Protein AF-A0A0A2EXR6-F1 (afdb_monomer)

Nearest PDB structures (foldseek):
  7nkh-assembly1_G  TM=6.505E-01  e=2.644E+00  Mycolicibacterium smegmatis MC2 155
  6grj-assembly1_F  TM=7.243E-01  e=4.387E+00  Aeromonas hydrophila

Foldseek 3Di:
DDFDPVLVVLLVVLVVQLVQLVVQLDDQDDPDPVDHRCCNVPCSNPPVSVVSNVVSVVSNVCSVVVRPPDD

Solvent-accessible surface area (backbone atoms only — not comparable to full-atom values): 3981 Å² total; per-residue (Å²): 137,86,78,57,70,67,45,56,52,42,38,53,52,16,51,51,36,31,52,50,11,56,58,46,46,58,73,43,76,51,95,44,95,90,49,88,47,74,62,51,71,32,60,56,38,68,48,50,12,51,51,43,24,50,51,13,51,53,42,33,53,47,35,60,69,65,62,79,74,83,126

Mean predicted aligned error: 7.63 Å

Radius of gyration: 17.28 Å; Cα contacts (8 Å, |Δi|>4): 65; chains: 1; bounding box: 43×12×47 Å

Secondary structure (DSSP, 8-state):
----HHHHHHHHHHHHHHHHHHHHH-----SSTTS--GGGG-HIIIIIHHHHHHHHHHHHHHHHHT-----

pLDDT: mean 82.0, std 14.37, range [39.59, 96.62]

Sequence (71 aa):
MTYSKYNYLLVALSVAIIIVGFALMSGGGSTDPETFNPEIFSTRRIVVAPIVCLSGFLLMIYAILASPKRK

Structure (mmCIF, N/CA/C/O backbone):
data_AF-A0A0A2EXR6-F1
#
_entry.id   AF-A0A0A2EXR6-F1
#
loop_
_atom_site.group_PDB
_atom_site.id
_atom_site.type_symbol
_atom_site.label_atom_id
_atom_site.label_alt_id
_atom_site.label_comp_id
_atom_site.label_asym_id
_atom_site.label_entity_id
_atom_site.label_seq_id
_atom_site.pdbx_PDB_ins_code
_atom_site.Cartn_x
_atom_site.Cartn_y
_atom_site.Cartn_z
_atom_site.occupancy
_atom_site.B_iso_or_equiv
_atom_site.auth_seq_id
_atom_site.auth_comp_id
_atom_site.auth_asym_id
_atom_site.auth_atom_id
_atom_site.pdbx_PDB_model_num
ATOM 1 N N . MET A 1 1 ? -9.085 5.383 26.209 1.00 45.62 1 MET A N 1
ATOM 2 C CA . MET A 1 1 ? -8.849 4.998 24.799 1.00 45.62 1 MET A CA 1
ATOM 3 C C . MET A 1 1 ? -8.904 3.476 24.701 1.00 45.62 1 MET A C 1
ATOM 5 O O . MET A 1 1 ? -7.872 2.824 24.745 1.00 45.62 1 MET A O 1
ATOM 9 N N . THR A 1 2 ? -10.099 2.885 24.648 1.00 39.59 2 THR A N 1
ATOM 10 C CA . THR A 1 2 ? -10.234 1.423 24.523 1.00 39.59 2 THR A CA 1
ATOM 11 C C . THR A 1 2 ? -10.538 1.109 23.068 1.00 39.59 2 THR A C 1
ATOM 13 O O . THR A 1 2 ? -11.692 1.032 22.657 1.00 39.59 2 THR A O 1
ATOM 16 N N . TYR A 1 3 ? -9.481 1.038 22.262 1.00 55.81 3 TYR A N 1
ATOM 17 C CA . TYR A 1 3 ? -9.571 0.650 20.861 1.00 55.81 3 TYR A CA 1
ATOM 18 C C . TYR A 1 3 ? -10.034 -0.808 20.788 1.00 55.81 3 TYR A C 1
ATOM 20 O O . TYR A 1 3 ? -9.375 -1.704 21.314 1.00 55.81 3 TYR A O 1
ATOM 28 N N . SER A 1 4 ? -11.191 -1.053 20.173 1.00 63.00 4 SER A N 1
ATOM 29 C CA . SER A 1 4 ? -11.658 -2.415 19.914 1.00 63.00 4 SER A CA 1
ATOM 30 C C . SER A 1 4 ? -10.611 -3.150 19.069 1.00 63.00 4 SER A C 1
ATOM 32 O O . SER A 1 4 ? -10.193 -2.635 18.031 1.00 63.00 4 SER A O 1
ATOM 34 N N . LYS A 1 5 ? -10.184 -4.351 19.495 1.00 66.31 5 LYS A N 1
ATOM 35 C CA . LYS A 1 5 ? -9.156 -5.166 18.807 1.00 66.31 5 LYS A CA 1
ATOM 36 C C . LYS A 1 5 ? -9.457 -5.365 17.311 1.00 66.31 5 LYS A C 1
ATOM 38 O O . LYS A 1 5 ? -8.537 -5.456 16.505 1.00 66.31 5 LYS A O 1
ATOM 43 N N . TYR A 1 6 ? -10.741 -5.364 16.945 1.00 69.31 6 TYR A N 1
ATOM 44 C CA . TYR A 1 6 ? -11.210 -5.444 15.560 1.00 69.31 6 TYR A CA 1
ATOM 45 C C . TYR A 1 6 ? -10.766 -4.261 14.687 1.00 69.31 6 TYR A C 1
ATOM 47 O O . TYR A 1 6 ? -10.384 -4.462 13.538 1.00 69.31 6 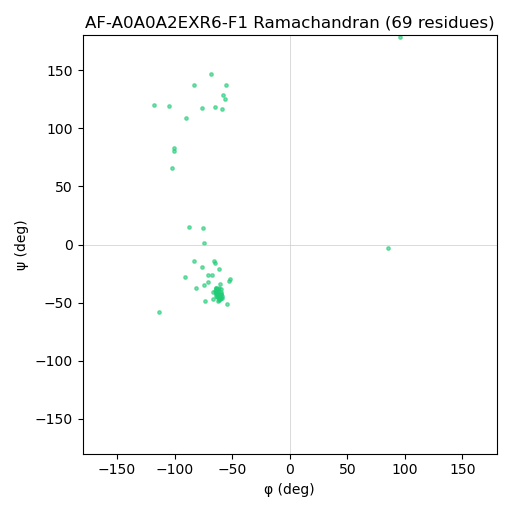TYR A O 1
ATOM 55 N N . ASN A 1 7 ? -10.754 -3.040 15.223 1.00 76.12 7 ASN A N 1
ATOM 56 C CA . ASN A 1 7 ? -10.369 -1.859 14.445 1.00 76.12 7 ASN A CA 1
ATOM 57 C C . ASN A 1 7 ? -8.857 -1.817 14.223 1.00 76.12 7 ASN A C 1
ATOM 59 O O . ASN A 1 7 ? -8.402 -1.432 13.151 1.00 76.12 7 ASN A O 1
ATOM 63 N N . TYR A 1 8 ? -8.077 -2.283 15.202 1.00 83.31 8 TYR A N 1
ATOM 64 C CA . TYR A 1 8 ? -6.628 -2.397 15.051 1.00 83.31 8 TYR A CA 1
ATOM 65 C C . TYR A 1 8 ? -6.245 -3.410 13.964 1.00 83.31 8 TYR A C 1
ATOM 67 O O . TYR A 1 8 ? -5.334 -3.157 13.181 1.00 83.31 8 TYR A O 1
ATOM 75 N N . LEU A 1 9 ? -6.986 -4.519 13.858 1.00 86.44 9 LEU A N 1
ATOM 76 C CA . LEU A 1 9 ? -6.797 -5.500 12.787 1.00 86.44 9 LEU A CA 1
ATOM 77 C C . LEU A 1 9 ? -7.099 -4.903 11.401 1.00 86.44 9 LEU A C 1
ATOM 79 O O . LEU A 1 9 ? -6.333 -5.122 10.467 1.00 86.44 9 LEU A O 1
ATOM 83 N N . LEU A 1 10 ? -8.176 -4.117 11.268 1.00 88.25 10 LEU A N 1
ATOM 84 C CA . LEU A 1 10 ? -8.522 -3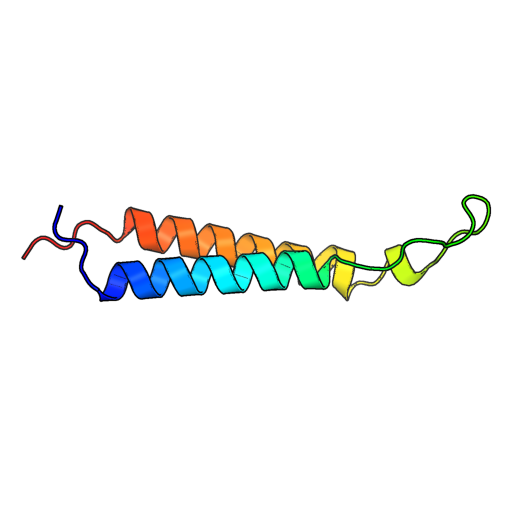.436 10.012 1.00 88.25 10 LEU A CA 1
ATOM 85 C C . LEU A 1 10 ? -7.475 -2.390 9.610 1.00 88.25 10 LEU A C 1
ATOM 87 O O . LEU A 1 10 ? -7.114 -2.298 8.437 1.00 88.25 10 LEU A O 1
ATOM 91 N N . VAL A 1 11 ? -6.947 -1.637 10.577 1.00 90.69 11 VAL A N 1
ATOM 92 C CA . VAL A 1 11 ? -5.837 -0.701 10.349 1.00 90.69 11 VAL A CA 1
ATOM 93 C C . VAL A 1 11 ? -4.587 -1.457 9.896 1.00 90.69 11 VAL A C 1
ATOM 95 O O . VAL A 1 11 ? -4.007 -1.100 8.874 1.00 90.69 11 VAL A O 1
ATOM 98 N N . ALA A 1 12 ? -4.204 -2.538 10.582 1.00 92.50 12 ALA A N 1
ATOM 99 C CA . ALA A 1 12 ? -3.044 -3.351 10.211 1.00 92.50 12 ALA A CA 1
ATOM 100 C C . ALA A 1 12 ? -3.179 -3.955 8.801 1.00 92.50 12 ALA A C 1
ATOM 102 O O . ALA A 1 12 ? -2.227 -3.923 8.020 1.00 92.50 12 ALA A O 1
ATOM 103 N N . LEU A 1 13 ? -4.372 -4.438 8.442 1.00 94.00 13 LEU A N 1
ATOM 104 C CA . LEU A 1 13 ? -4.667 -4.928 7.096 1.00 94.00 13 LEU A CA 1
ATOM 105 C C . LEU A 1 13 ? -4.528 -3.815 6.047 1.00 94.00 13 LEU A C 1
ATOM 107 O O . LEU A 1 13 ? -3.930 -4.027 4.995 1.00 94.00 13 LEU A O 1
ATOM 111 N N . SER A 1 14 ? -5.031 -2.618 6.350 1.00 93.69 14 SER A N 1
ATOM 112 C CA . SER A 1 14 ? -4.932 -1.461 5.454 1.00 93.69 14 SER A CA 1
ATOM 113 C C . SER A 1 14 ? -3.473 -1.065 5.211 1.00 93.69 14 SER A C 1
ATOM 115 O O . SER A 1 14 ? -3.080 -0.835 4.069 1.00 93.69 14 SER A O 1
ATOM 117 N N . VAL A 1 15 ? -2.638 -1.072 6.259 1.00 95.31 15 VAL A N 1
ATOM 118 C CA . VAL A 1 15 ? -1.184 -0.854 6.139 1.00 95.31 15 VAL A CA 1
ATOM 119 C C . VAL A 1 15 ? -0.541 -1.914 5.245 1.00 95.31 15 VAL A C 1
ATOM 121 O O . VAL A 1 15 ? 0.233 -1.565 4.357 1.00 95.31 15 VAL A O 1
ATOM 124 N N . ALA A 1 16 ? -0.877 -3.193 5.432 1.00 96.62 16 ALA A N 1
ATOM 125 C CA . ALA A 1 16 ? -0.331 -4.271 4.610 1.00 96.62 16 ALA A CA 1
ATOM 126 C C . ALA A 1 16 ? -0.668 -4.085 3.119 1.00 96.62 16 ALA A C 1
ATOM 128 O O . ALA A 1 16 ? 0.210 -4.233 2.271 1.00 96.62 16 ALA A O 1
ATOM 129 N N . ILE A 1 17 ? -1.903 -3.688 2.794 1.00 96.00 17 ILE A N 1
ATOM 130 C CA . ILE A 1 17 ? -2.331 -3.417 1.412 1.00 96.00 17 ILE A CA 1
ATOM 131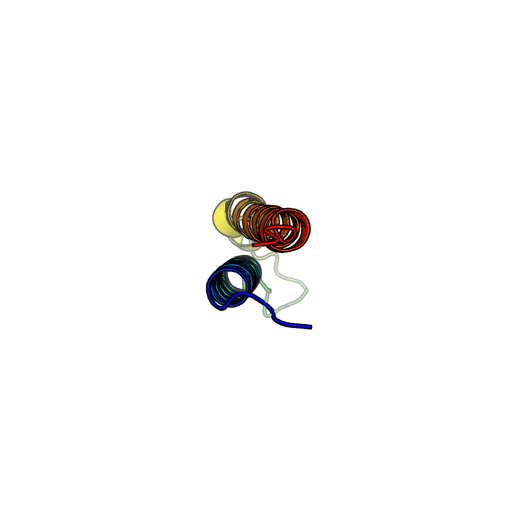 C C . ILE A 1 17 ? -1.561 -2.233 0.812 1.00 96.00 17 ILE A C 1
ATOM 133 O O . ILE A 1 17 ? -1.118 -2.311 -0.334 1.00 96.00 17 ILE A O 1
ATOM 137 N N . ILE A 1 18 ? -1.349 -1.160 1.580 1.00 95.94 18 ILE A N 1
ATOM 138 C CA . ILE A 1 18 ? -0.565 0.003 1.137 1.00 95.94 18 ILE A CA 1
ATOM 139 C C . ILE A 1 18 ? 0.886 -0.4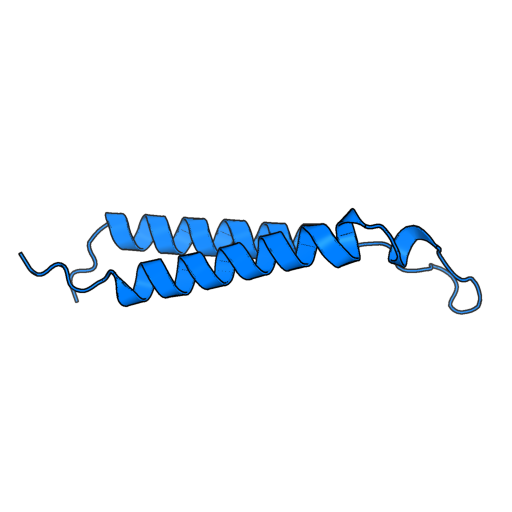05 0.844 1.00 95.94 18 ILE A C 1
ATOM 141 O O . ILE A 1 18 ? 1.418 -0.058 -0.210 1.00 95.94 18 ILE A O 1
ATOM 145 N N . ILE A 1 19 ? 1.511 -1.188 1.731 1.00 96.44 19 ILE A N 1
ATOM 146 C CA . ILE A 1 19 ? 2.876 -1.704 1.536 1.00 96.44 19 ILE A CA 1
ATOM 147 C C . ILE A 1 19 ? 2.958 -2.538 0.255 1.00 96.44 19 ILE A C 1
ATOM 149 O O . ILE A 1 19 ? 3.880 -2.351 -0.537 1.00 96.44 19 ILE A O 1
ATOM 153 N N . VAL A 1 20 ? 1.983 -3.418 0.015 1.00 95.38 20 VAL A N 1
ATOM 154 C CA . VAL A 1 20 ? 1.910 -4.203 -1.224 1.00 95.38 20 VAL A CA 1
ATOM 155 C C . VAL A 1 20 ? 1.758 -3.289 -2.441 1.00 95.38 20 VAL A C 1
ATOM 157 O O . VAL A 1 20 ? 2.460 -3.487 -3.427 1.00 95.38 20 VAL A O 1
ATOM 160 N N . GLY A 1 21 ? 0.907 -2.262 -2.374 1.00 93.31 21 GLY A N 1
ATOM 161 C CA . GLY A 1 21 ? 0.752 -1.263 -3.433 1.00 93.31 21 GLY A CA 1
ATOM 162 C C . GLY A 1 21 ? 2.081 -0.605 -3.807 1.00 93.31 21 GLY A C 1
ATOM 163 O O . GLY A 1 21 ? 2.474 -0.641 -4.971 1.00 93.31 21 GLY A O 1
ATOM 164 N N . PHE A 1 22 ? 2.827 -0.098 -2.824 1.00 93.25 22 PHE A N 1
ATOM 165 C CA . PHE A 1 22 ? 4.155 0.480 -3.058 1.00 93.25 22 PHE A CA 1
ATOM 166 C C . PHE A 1 22 ? 5.175 -0.543 -3.569 1.00 93.25 22 PHE A C 1
ATOM 168 O O . PHE A 1 22 ? 5.943 -0.240 -4.482 1.00 93.25 22 PHE A O 1
ATOM 175 N N . ALA A 1 23 ? 5.165 -1.770 -3.047 1.00 92.56 23 ALA A N 1
ATOM 176 C CA . ALA A 1 23 ? 6.046 -2.830 -3.527 1.00 92.56 23 ALA A CA 1
ATOM 177 C C . ALA A 1 23 ? 5.771 -3.175 -5.000 1.00 92.56 23 ALA A C 1
ATOM 179 O O . ALA A 1 23 ? 6.706 -3.386 -5.771 1.00 92.56 23 ALA A O 1
ATOM 180 N N . LEU A 1 24 ? 4.506 -3.173 -5.427 1.00 89.75 24 LEU A N 1
ATOM 181 C CA . LEU A 1 24 ? 4.123 -3.391 -6.823 1.00 89.75 24 LEU A CA 1
ATOM 182 C C . LEU A 1 24 ? 4.560 -2.249 -7.754 1.00 89.75 24 LEU A C 1
ATOM 184 O O . LEU A 1 24 ? 4.759 -2.506 -8.940 1.00 89.75 24 LEU A O 1
ATOM 188 N N . MET A 1 25 ? 4.723 -1.024 -7.240 1.00 89.06 25 MET A N 1
ATOM 189 C CA . MET A 1 25 ? 5.269 0.116 -7.994 1.00 89.06 25 MET A CA 1
ATOM 190 C C . MET A 1 25 ? 6.791 0.026 -8.161 1.00 89.06 25 MET A C 1
ATOM 192 O O . MET A 1 25 ? 7.342 0.678 -9.043 1.00 89.06 25 MET A O 1
ATOM 196 N N . SER A 1 26 ? 7.474 -0.775 -7.338 1.00 84.62 26 SER A N 1
ATOM 197 C CA . SER A 1 26 ? 8.928 -0.905 -7.404 1.00 84.62 26 SER A CA 1
ATOM 198 C C . SER A 1 26 ? 9.409 -1.613 -8.684 1.00 84.62 26 SER A C 1
ATOM 200 O O . SER A 1 26 ? 8.760 -2.508 -9.244 1.00 84.62 26 SER A O 1
ATOM 202 N N . GLY A 1 27 ? 10.585 -1.194 -9.157 1.00 79.00 27 GLY A N 1
ATOM 203 C CA . GLY A 1 27 ? 11.245 -1.715 -10.355 1.00 79.00 27 GLY A CA 1
ATOM 204 C C . GLY A 1 27 ? 10.981 -0.899 -11.625 1.00 79.00 27 GLY A C 1
ATOM 205 O O . GLY A 1 27 ? 10.270 0.098 -11.613 1.00 79.00 27 GLY A O 1
ATOM 206 N N . GLY A 1 28 ? 11.592 -1.320 -12.735 1.00 71.88 28 GLY A N 1
ATOM 207 C CA . GLY A 1 28 ? 11.554 -0.591 -14.010 1.00 71.88 28 GLY A CA 1
ATOM 208 C C . GLY A 1 28 ? 12.619 0.497 -14.120 1.00 71.88 28 GLY A C 1
ATOM 209 O O . GLY A 1 28 ? 12.759 1.100 -15.175 1.00 71.88 28 GLY A O 1
ATOM 210 N N . GLY A 1 29 ? 13.415 0.715 -13.070 1.00 70.56 29 GLY A N 1
ATOM 211 C CA . GLY A 1 29 ? 14.611 1.547 -13.165 1.00 70.56 29 GLY A CA 1
ATOM 212 C C . GLY A 1 29 ? 15.535 1.040 -14.274 1.00 70.56 29 GLY A C 1
ATOM 213 O O . GLY A 1 29 ? 15.714 -0.169 -14.433 1.00 70.56 29 GLY A O 1
ATOM 214 N N . SER A 1 30 ? 16.079 1.964 -15.061 1.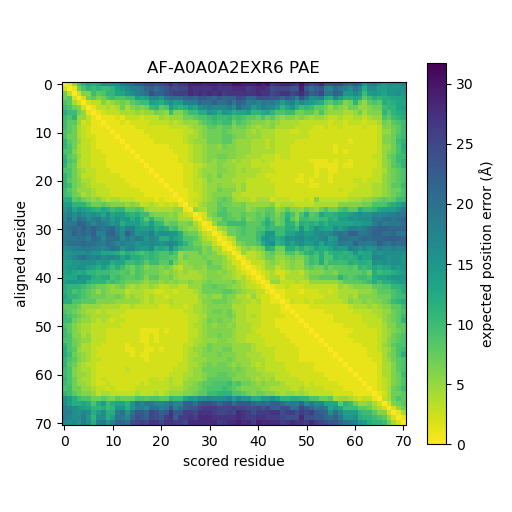00 68.19 30 SER A N 1
ATOM 215 C CA . SER A 1 30 ? 17.174 1.656 -15.974 1.00 68.19 30 SER A CA 1
ATOM 216 C C . SER A 1 30 ? 18.492 1.715 -15.210 1.00 68.19 30 SER A C 1
ATOM 218 O O . SER A 1 30 ? 18.694 2.620 -14.399 1.00 68.19 30 SER A O 1
ATOM 220 N N . THR A 1 31 ? 19.380 0.757 -15.459 1.00 71.81 31 THR A N 1
ATOM 221 C CA . THR A 1 31 ? 20.751 0.763 -14.933 1.00 71.81 31 THR A CA 1
ATOM 222 C C . THR A 1 31 ? 21.608 1.840 -15.600 1.00 71.81 31 THR A C 1
ATOM 224 O O . THR A 1 31 ? 22.530 2.345 -14.969 1.00 71.81 31 THR A O 1
ATOM 227 N N . ASP A 1 32 ? 21.261 2.225 -16.835 1.00 77.75 32 ASP A N 1
ATOM 228 C CA . ASP A 1 32 ? 21.942 3.252 -17.621 1.00 77.75 32 ASP A CA 1
ATOM 229 C C . ASP A 1 32 ? 20.978 4.419 -17.918 1.00 77.75 32 ASP A C 1
ATOM 231 O O . ASP A 1 32 ? 19.954 4.204 -18.576 1.00 77.75 32 ASP A O 1
ATOM 235 N N . PRO A 1 33 ? 21.274 5.659 -17.481 1.00 73.12 33 PRO A N 1
ATOM 236 C CA . PRO A 1 33 ? 20.379 6.811 -17.652 1.00 73.12 33 PRO A CA 1
ATOM 237 C C . PRO A 1 33 ? 20.077 7.167 -19.118 1.00 73.12 33 PRO A C 1
ATOM 239 O O . PRO A 1 33 ? 19.055 7.786 -19.396 1.00 73.12 33 PRO A O 1
ATOM 242 N N . GLU A 1 34 ? 20.932 6.737 -20.047 1.00 77.69 34 GLU A N 1
ATOM 243 C CA . GLU A 1 34 ? 20.780 6.920 -21.498 1.00 77.69 34 GLU A CA 1
ATOM 244 C C . GLU A 1 34 ? 19.867 5.858 -22.147 1.00 77.69 34 GLU A C 1
ATOM 246 O O . GLU A 1 34 ? 19.431 6.016 -23.286 1.00 77.69 34 GLU A O 1
ATOM 251 N N . THR A 1 35 ? 19.557 4.765 -21.438 1.00 72.56 35 THR A N 1
ATOM 252 C CA . THR A 1 35 ? 18.763 3.654 -21.979 1.00 72.56 35 THR A CA 1
ATOM 253 C C . THR A 1 35 ? 17.354 3.686 -21.406 1.00 72.56 35 THR A C 1
ATOM 255 O O . THR A 1 35 ? 17.140 3.559 -20.201 1.00 72.56 35 THR A O 1
ATOM 258 N N . PHE A 1 36 ? 16.361 3.838 -22.278 1.00 75.19 36 PHE A N 1
ATOM 259 C CA . PHE A 1 36 ? 14.961 3.819 -21.880 1.00 75.19 36 PHE A CA 1
ATOM 260 C C . PHE A 1 36 ? 14.492 2.381 -21.593 1.00 75.19 36 PHE A C 1
ATOM 262 O O . PHE A 1 36 ? 14.478 1.546 -22.497 1.00 75.19 36 PHE A O 1
ATOM 269 N N . ASN A 1 37 ? 14.081 2.088 -20.353 1.00 75.12 37 ASN A N 1
ATOM 270 C CA . ASN A 1 37 ? 13.517 0.784 -19.992 1.00 75.12 37 ASN A CA 1
ATOM 271 C C . ASN A 1 37 ? 11.983 0.788 -20.184 1.00 75.12 37 ASN A C 1
ATOM 273 O O . ASN A 1 37 ? 11.276 1.402 -19.381 1.00 75.12 37 ASN A O 1
ATOM 277 N N . PRO A 1 38 ? 11.424 0.090 -21.191 1.00 77.25 38 PRO A N 1
ATOM 278 C CA . PRO A 1 38 ? 9.982 0.083 -21.448 1.00 77.25 38 PRO A CA 1
ATOM 279 C C . PRO A 1 38 ? 9.164 -0.563 -20.322 1.00 77.25 38 PRO A C 1
ATOM 281 O O . PRO A 1 38 ? 7.957 -0.333 -20.230 1.00 77.25 38 PRO A O 1
ATOM 284 N N . GLU A 1 39 ? 9.792 -1.316 -19.414 1.00 76.69 39 GLU A N 1
ATOM 285 C CA . GLU A 1 39 ? 9.105 -1.893 -18.260 1.00 76.69 39 GLU A CA 1
ATOM 286 C C . GLU A 1 39 ? 8.587 -0.857 -17.251 1.00 76.69 39 GLU A C 1
ATOM 288 O O . GLU A 1 39 ? 7.764 -1.206 -16.392 1.00 76.69 39 GLU A O 1
ATOM 293 N N . ILE A 1 40 ? 9.020 0.408 -17.329 1.00 77.50 40 ILE A N 1
ATOM 294 C CA . ILE A 1 40 ? 8.409 1.481 -16.528 1.00 77.50 40 ILE A CA 1
ATOM 295 C C . ILE A 1 40 ? 6.925 1.637 -16.861 1.00 77.50 40 ILE A C 1
ATOM 297 O O . ILE A 1 40 ? 6.123 1.895 -15.968 1.00 77.50 40 ILE A O 1
ATOM 301 N N . PHE A 1 41 ? 6.549 1.408 -18.126 1.00 79.88 41 PHE A N 1
ATOM 302 C CA . PHE A 1 41 ? 5.178 1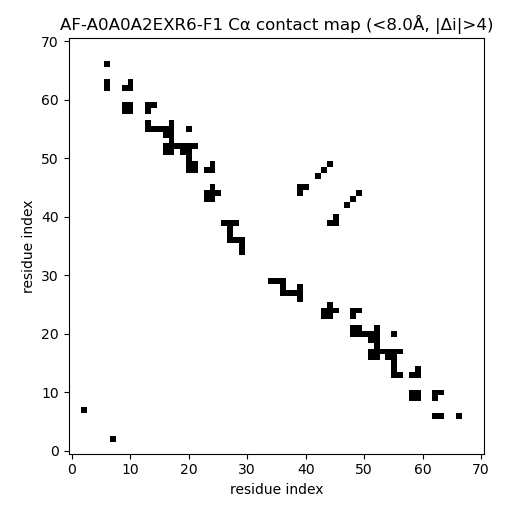.534 -18.618 1.00 79.88 41 PHE A CA 1
ATOM 303 C C . PHE A 1 41 ? 4.355 0.258 -18.444 1.00 79.88 41 PHE A C 1
ATOM 305 O O . PHE A 1 41 ? 3.276 0.118 -19.019 1.00 79.88 41 PHE A O 1
ATOM 312 N N . SER A 1 42 ? 4.825 -0.677 -17.617 1.00 83.38 42 SER A N 1
ATOM 313 C CA . SER A 1 42 ? 4.048 -1.861 -17.282 1.00 83.38 42 SER A CA 1
ATOM 314 C C . SER A 1 42 ? 2.692 -1.460 -16.697 1.00 83.38 42 SER A C 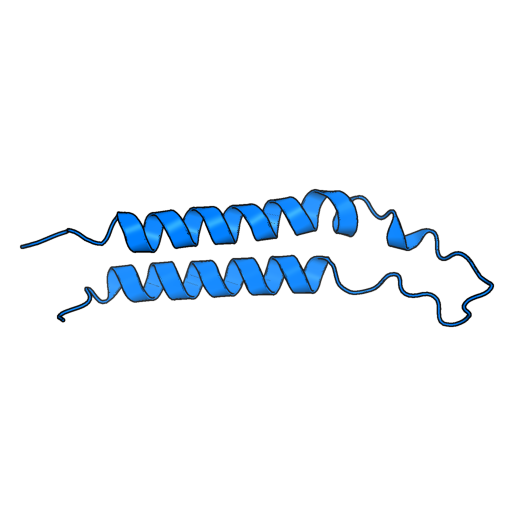1
ATOM 316 O O . SER A 1 42 ? 2.615 -0.759 -15.684 1.00 83.38 42 SER A O 1
ATOM 318 N N . THR A 1 43 ? 1.608 -1.972 -17.285 1.00 85.19 43 THR A N 1
ATOM 319 C CA . THR A 1 43 ? 0.233 -1.779 -16.794 1.00 85.19 43 THR A CA 1
ATOM 320 C C . THR A 1 43 ? 0.106 -2.167 -15.319 1.00 85.19 43 THR A C 1
ATOM 322 O O . THR A 1 43 ? -0.638 -1.546 -14.562 1.00 85.19 43 THR A O 1
ATOM 325 N N . ARG A 1 44 ? 0.900 -3.145 -14.864 1.00 88.06 44 ARG A N 1
ATOM 326 C CA . ARG A 1 44 ? 0.986 -3.527 -13.452 1.00 88.06 44 ARG A CA 1
ATOM 327 C C . ARG A 1 44 ? 1.472 -2.376 -12.563 1.00 88.06 44 ARG A C 1
ATOM 329 O O . ARG A 1 44 ? 0.902 -2.170 -11.500 1.00 88.06 44 ARG A O 1
ATOM 336 N N . ARG A 1 45 ? 2.506 -1.642 -12.979 1.00 86.75 45 ARG A N 1
ATOM 337 C CA . ARG A 1 45 ? 3.142 -0.581 -12.177 1.00 86.75 45 ARG A CA 1
ATOM 338 C C . ARG A 1 45 ? 2.382 0.739 -12.232 1.00 86.75 45 ARG A C 1
ATOM 340 O O . ARG A 1 45 ? 2.296 1.416 -11.217 1.00 86.75 45 ARG A O 1
ATOM 347 N N . ILE A 1 46 ? 1.820 1.089 -13.389 1.00 89.06 46 ILE A N 1
ATOM 348 C CA . ILE A 1 46 ? 1.150 2.385 -13.590 1.00 89.06 46 ILE A CA 1
ATOM 349 C C . ILE A 1 46 ? -0.345 2.332 -13.269 1.00 89.06 46 ILE A C 1
ATOM 351 O O . ILE A 1 46 ? -0.915 3.341 -12.870 1.00 89.06 46 ILE A O 1
ATOM 355 N N . VAL A 1 47 ? -0.993 1.174 -13.413 1.00 91.56 47 VAL A N 1
ATOM 356 C CA . VAL A 1 47 ? -2.449 1.060 -13.222 1.00 91.56 47 VAL A CA 1
ATOM 357 C C . VAL A 1 47 ? -2.775 0.206 -12.007 1.00 91.56 47 VAL A C 1
ATOM 359 O O . VAL A 1 47 ? -3.408 0.681 -11.068 1.00 91.56 47 VAL A O 1
ATOM 362 N N . VAL A 1 48 ? -2.312 -1.045 -11.981 1.00 92.94 48 VAL A N 1
ATOM 363 C CA . VAL A 1 48 ? -2.693 -1.984 -10.914 1.00 92.94 48 VAL A CA 1
ATOM 364 C C . VAL A 1 48 ? -2.134 -1.537 -9.563 1.00 92.94 48 VAL A C 1
ATOM 366 O O . VAL A 1 48 ? -2.871 -1.488 -8.582 1.00 92.94 48 VAL A O 1
ATOM 369 N N . ALA A 1 49 ? -0.854 -1.173 -9.501 1.00 93.69 49 ALA A N 1
ATOM 370 C CA . ALA A 1 49 ? -0.203 -0.815 -8.249 1.00 93.69 49 ALA A CA 1
ATOM 371 C C . ALA A 1 49 ? -0.804 0.449 -7.589 1.00 93.69 49 ALA A C 1
ATOM 373 O O . ALA A 1 49 ? -1.119 0.379 -6.396 1.00 93.69 49 ALA A O 1
ATOM 374 N N . PRO A 1 50 ? -1.086 1.553 -8.319 1.00 93.88 50 PRO A N 1
ATOM 375 C CA . PRO A 1 50 ? -1.777 2.708 -7.747 1.00 93.88 50 PRO A CA 1
ATOM 376 C C . PRO A 1 50 ? -3.205 2.406 -7.296 1.00 93.88 50 PRO A C 1
ATOM 378 O O . PRO A 1 50 ? -3.609 2.890 -6.243 1.00 93.88 50 PRO A O 1
ATOM 381 N N . ILE A 1 51 ? -3.956 1.575 -8.029 1.00 96.44 51 ILE A N 1
ATOM 382 C CA . ILE A 1 51 ? -5.311 1.166 -7.624 1.00 96.44 51 ILE A CA 1
ATOM 383 C C . ILE A 1 51 ? -5.266 0.377 -6.311 1.00 96.44 51 ILE A C 1
ATOM 385 O O . ILE A 1 51 ? -6.045 0.653 -5.397 1.00 96.44 51 ILE A O 1
ATOM 389 N N . VAL A 1 52 ? -4.329 -0.569 -6.184 1.00 95.69 52 VAL A N 1
ATOM 390 C CA . VAL A 1 52 ? -4.131 -1.341 -4.947 1.00 95.69 52 VAL A CA 1
ATOM 391 C C . VAL A 1 52 ? -3.763 -0.409 -3.792 1.00 95.69 52 VAL A C 1
ATOM 393 O O . VAL A 1 52 ? -4.383 -0.478 -2.731 1.00 95.69 52 VAL A O 1
ATOM 396 N N . CYS A 1 53 ? -2.826 0.515 -4.006 1.00 96.38 53 CYS A N 1
ATOM 397 C CA . CYS A 1 53 ? -2.414 1.481 -2.990 1.00 96.38 53 CYS A CA 1
ATOM 398 C C . CYS A 1 53 ? -3.583 2.383 -2.545 1.00 96.38 53 CYS A C 1
ATOM 400 O O . CYS A 1 53 ? -3.854 2.513 -1.350 1.00 96.38 53 CYS A O 1
ATOM 402 N N . LEU A 1 54 ? -4.347 2.924 -3.500 1.00 96.62 54 LEU A N 1
ATOM 403 C CA . LEU A 1 54 ? -5.530 3.744 -3.239 1.00 96.62 54 LEU A CA 1
ATOM 404 C C . LEU A 1 54 ? -6.593 2.974 -2.447 1.00 96.62 54 LEU A C 1
ATOM 406 O O . LEU A 1 54 ? -7.154 3.510 -1.493 1.00 96.62 54 LEU A O 1
ATOM 410 N N . SER A 1 55 ? -6.838 1.708 -2.793 1.00 96.62 55 SER A N 1
ATOM 411 C CA . SER A 1 55 ? -7.777 0.858 -2.053 1.00 96.62 55 SER A CA 1
ATOM 412 C C . SER A 1 55 ? -7.363 0.683 -0.586 1.00 96.62 55 SER A C 1
ATOM 414 O O . SER A 1 55 ? -8.211 0.754 0.303 1.00 96.62 55 SER A O 1
ATOM 416 N N . GLY A 1 56 ? -6.059 0.557 -0.317 1.00 95.31 56 GLY A N 1
ATOM 417 C CA . GLY A 1 56 ? -5.513 0.489 1.037 1.00 95.31 56 GLY A CA 1
ATOM 418 C C . GLY A 1 56 ? -5.734 1.780 1.828 1.00 95.31 56 GLY A C 1
ATOM 419 O O . GLY A 1 56 ? -6.126 1.725 2.993 1.00 95.31 56 GLY A O 1
ATOM 420 N N . PHE A 1 57 ? -5.574 2.947 1.196 1.00 95.62 57 PHE A N 1
ATOM 421 C CA . PHE A 1 57 ? -5.891 4.234 1.826 1.00 95.62 57 PHE A CA 1
ATOM 422 C C . PHE A 1 57 ? -7.389 4.408 2.099 1.00 95.62 57 PHE A C 1
ATOM 424 O O . PHE A 1 57 ? -7.760 4.873 3.176 1.00 95.62 57 PHE A O 1
ATOM 431 N N . LEU A 1 58 ? -8.263 4.000 1.176 1.00 95.50 58 LEU A N 1
ATOM 432 C CA . LEU A 1 58 ? -9.714 4.043 1.389 1.00 95.50 58 LEU A CA 1
ATOM 433 C C . LEU A 1 58 ? -10.143 3.128 2.544 1.00 95.50 58 LEU A C 1
ATOM 435 O O . LEU A 1 58 ? -10.941 3.536 3.389 1.00 95.50 58 LEU A O 1
ATOM 439 N N . LEU A 1 59 ? -9.573 1.923 2.625 1.00 93.25 59 LEU A N 1
ATOM 440 C CA . LEU A 1 59 ? -9.797 1.003 3.741 1.00 93.25 59 LEU A CA 1
ATOM 441 C C . LEU A 1 59 ? -9.269 1.563 5.065 1.00 93.25 59 LEU A C 1
ATOM 443 O O . LEU A 1 59 ? -9.947 1.431 6.082 1.00 93.25 59 LEU A O 1
ATOM 447 N N . MET A 1 60 ? -8.124 2.248 5.053 1.00 92.06 60 MET A N 1
ATOM 448 C CA . MET A 1 60 ? -7.589 2.934 6.231 1.00 92.06 60 MET A CA 1
ATOM 449 C C . MET A 1 60 ? -8.553 4.019 6.725 1.00 92.06 60 MET A C 1
ATOM 451 O O . MET A 1 60 ? -8.877 4.073 7.912 1.00 92.06 60 MET A O 1
ATOM 455 N N . ILE A 1 61 ? -9.046 4.863 5.813 1.00 91.31 61 ILE A N 1
ATOM 456 C CA . ILE A 1 61 ? -10.030 5.906 6.125 1.00 91.31 61 ILE A CA 1
ATOM 457 C C . ILE A 1 61 ? -11.289 5.270 6.717 1.00 91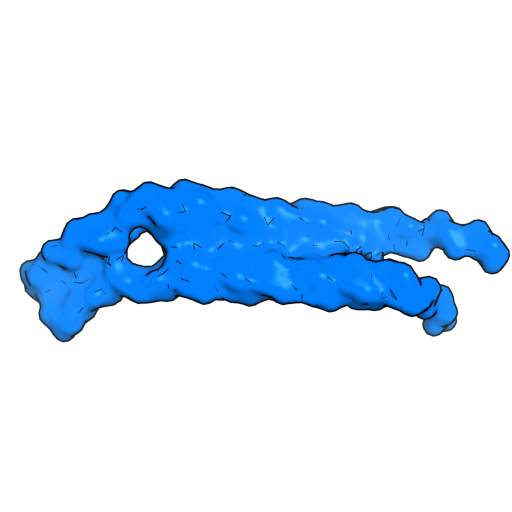.31 61 ILE A C 1
ATOM 459 O O . ILE A 1 61 ? -11.764 5.714 7.760 1.00 91.31 61 ILE A O 1
ATOM 463 N N . TYR A 1 62 ? -11.793 4.194 6.109 1.00 89.00 62 TYR A N 1
ATOM 464 C CA . TYR A 1 62 ? -12.937 3.454 6.632 1.00 89.00 62 TYR A CA 1
ATOM 465 C C . TYR A 1 62 ? -12.669 2.880 8.029 1.00 89.00 62 TYR A C 1
ATOM 467 O O . TYR A 1 62 ? -13.495 3.052 8.917 1.00 89.00 62 TYR A O 1
ATOM 475 N N . ALA A 1 63 ? -11.516 2.253 8.268 1.00 87.00 63 ALA A N 1
ATOM 476 C CA . ALA A 1 63 ? -11.166 1.670 9.564 1.00 87.00 63 ALA A CA 1
ATOM 477 C C . ALA A 1 63 ?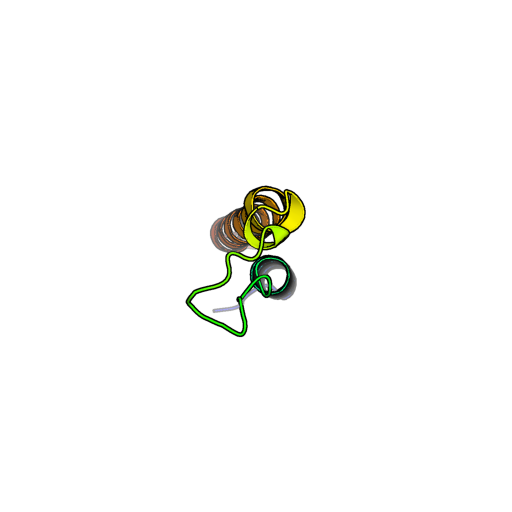 -11.103 2.725 10.687 1.00 87.00 63 ALA A C 1
ATOM 479 O O . ALA A 1 63 ? -11.533 2.474 11.819 1.00 87.00 63 ALA A O 1
ATOM 480 N N . ILE A 1 64 ? -10.608 3.924 10.369 1.00 85.44 64 ILE A N 1
ATOM 481 C CA . ILE A 1 64 ? -10.550 5.053 11.303 1.00 85.44 64 ILE A CA 1
ATOM 482 C C . ILE A 1 64 ? -11.948 5.652 11.515 1.00 85.44 64 ILE A C 1
ATOM 484 O O . ILE A 1 64 ? -12.364 5.830 12.658 1.00 85.44 64 ILE A O 1
ATOM 488 N N . LEU A 1 65 ? -12.704 5.928 10.449 1.00 84.69 65 LEU A N 1
ATOM 489 C CA . LEU A 1 65 ? -14.031 6.554 10.539 1.00 84.69 65 LEU A CA 1
ATOM 490 C C . LEU A 1 65 ? -15.103 5.624 11.114 1.00 84.69 65 LEU A C 1
ATOM 492 O O . LEU A 1 65 ? -15.991 6.088 11.820 1.00 84.69 65 LEU A O 1
ATOM 496 N N . ALA A 1 66 ? -15.016 4.316 10.869 1.00 71.88 66 ALA A N 1
ATOM 497 C CA . ALA A 1 66 ? -15.893 3.307 11.461 1.00 71.88 66 ALA A CA 1
ATOM 498 C C . ALA A 1 66 ? -15.575 3.034 12.947 1.00 71.88 66 ALA A C 1
ATOM 500 O O . ALA A 1 66 ? -16.260 2.236 13.592 1.00 71.88 66 ALA A O 1
ATOM 501 N N . SER A 1 67 ? -14.588 3.729 13.535 1.00 60.78 67 SER A N 1
ATOM 502 C CA . SER A 1 67 ? -14.225 3.598 14.952 1.00 60.78 67 SER A CA 1
ATOM 503 C C . SER A 1 67 ? -15.140 4.247 16.019 1.00 60.78 67 SER A C 1
ATOM 505 O O . SER A 1 67 ? -14.722 4.251 17.177 1.00 60.78 67 SER A O 1
ATOM 507 N N . PRO A 1 68 ? -16.394 4.689 15.786 1.00 59.56 68 PRO A N 1
ATOM 508 C CA . PRO A 1 68 ? -17.319 4.979 16.880 1.00 59.56 68 PRO A CA 1
ATOM 509 C C . PRO A 1 68 ? -18.351 3.855 17.060 1.00 59.56 68 PRO A C 1
ATOM 511 O O . PRO A 1 68 ? -19.548 4.073 16.904 1.00 59.56 68 PRO A O 1
ATOM 514 N N . LYS A 1 69 ? -17.927 2.650 17.465 1.00 54.16 69 LYS A N 1
ATOM 515 C CA . LYS A 1 69 ? -18.856 1.715 18.128 1.00 54.16 69 LYS A CA 1
ATOM 516 C C . LYS A 1 69 ? -18.631 1.777 19.633 1.00 54.16 69 LYS A C 1
ATOM 518 O O . LYS A 1 69 ? -17.937 0.943 20.208 1.00 54.16 69 LYS A O 1
ATOM 523 N N . ARG A 1 70 ? -19.224 2.804 20.259 1.00 48.16 70 ARG A N 1
ATOM 524 C CA . ARG A 1 70 ? -19.560 2.742 21.686 1.00 48.16 70 ARG A CA 1
ATOM 525 C C . ARG A 1 70 ? -20.494 1.543 21.872 1.00 48.16 70 ARG A C 1
ATOM 527 O O . ARG A 1 70 ? -21.580 1.520 21.296 1.00 48.16 70 ARG A O 1
ATOM 534 N N . LYS A 1 71 ? -20.056 0.555 22.640 1.00 44.81 71 LYS A N 1
ATOM 535 C CA . LYS A 1 71 ? -20.950 -0.133 23.566 1.00 44.81 71 LYS A CA 1
ATOM 536 C C . LYS A 1 71 ? -20.608 0.381 24.951 1.00 44.81 71 LYS A C 1
ATOM 538 O O . LYS A 1 71 ? -19.392 0.536 25.203 1.00 44.81 71 LYS A O 1
#